Protein AF-A0A3R9WN54-F1 (afdb_monomer)

Mean predicted aligned error: 11.26 Å

Sequence (124 aa):
MPGTTCCRAKPGVRPHPRSEPVATASEDGVAEGDVVRYQTDADGLHRAVGWVGSSGNCTIRVVPVPAGPSGRSPSGGASAPLSVAFAAPAGADFAGIKTLPAQGQTEGWWHYEVGCGTDEWWTA

pLDDT: mean 71.9, std 19.8, range [27.2, 93.88]

Structure (mmCIF, N/CA/C/O backbone):
data_AF-A0A3R9WN54-F1
#
_entry.id   AF-A0A3R9WN54-F1
#
loop_
_atom_site.group_PDB
_atom_site.id
_atom_site.type_symbol
_atom_site.label_atom_id
_atom_site.label_alt_id
_atom_site.label_comp_id
_atom_site.label_asym_id
_atom_site.label_entity_id
_atom_site.label_seq_id
_atom_site.pdbx_PDB_ins_code
_atom_site.Cartn_x
_atom_site.Cartn_y
_atom_site.Cartn_z
_atom_site.occupancy
_atom_site.B_iso_or_equiv
_atom_site.auth_seq_id
_atom_site.auth_comp_id
_atom_site.auth_asym_id
_atom_site.auth_atom_id
_atom_site.pdbx_PDB_model_num
ATOM 1 N N . MET A 1 1 ? -6.436 -12.229 -22.691 1.00 32.38 1 MET A N 1
ATOM 2 C CA . MET A 1 1 ? -6.224 -12.299 -21.233 1.00 32.38 1 MET A CA 1
ATOM 3 C C . MET A 1 1 ? -6.464 -10.895 -20.709 1.00 32.38 1 MET A C 1
ATOM 5 O O . MET A 1 1 ? -5.813 -9.995 -21.231 1.00 32.38 1 MET A O 1
ATOM 9 N N . PRO A 1 2 ? -7.473 -10.656 -19.857 1.00 38.88 2 PRO A N 1
ATOM 10 C CA . PRO A 1 2 ? -7.752 -9.311 -19.367 1.00 38.88 2 PRO A CA 1
ATOM 11 C C . PRO A 1 2 ? -6.555 -8.863 -18.526 1.00 38.88 2 PRO A C 1
ATOM 13 O O . PRO A 1 2 ? -6.077 -9.618 -17.683 1.00 38.88 2 PRO A O 1
ATOM 16 N N . GLY A 1 3 ? -5.999 -7.700 -18.865 1.00 35.38 3 GLY A N 1
ATOM 17 C CA . GLY A 1 3 ? -4.781 -7.182 -18.257 1.00 35.38 3 GLY A CA 1
ATOM 18 C C . GLY A 1 3 ? -4.988 -6.943 -16.770 1.00 35.38 3 GLY A C 1
ATOM 19 O O . GLY A 1 3 ? -5.930 -6.252 -16.392 1.00 35.38 3 GLY A O 1
ATOM 20 N N . THR A 1 4 ? -4.114 -7.531 -15.957 1.00 45.81 4 THR A N 1
ATOM 21 C CA . THR A 1 4 ? -4.010 -7.287 -14.520 1.00 45.81 4 THR A CA 1
ATOM 22 C C . THR A 1 4 ? -3.988 -5.782 -14.283 1.00 45.81 4 THR A C 1
ATOM 24 O O . THR A 1 4 ? -3.095 -5.089 -14.780 1.00 45.81 4 THR A O 1
ATOM 27 N N . THR A 1 5 ? -5.018 -5.273 -13.609 1.00 51.59 5 THR A N 1
ATOM 28 C CA . THR A 1 5 ? -5.190 -3.849 -13.341 1.00 51.59 5 THR A CA 1
ATOM 29 C C . THR A 1 5 ? -3.939 -3.314 -12.659 1.00 51.59 5 THR A C 1
ATOM 31 O O . THR A 1 5 ? -3.481 -3.866 -11.660 1.00 51.59 5 THR A O 1
ATOM 34 N N . CYS A 1 6 ? -3.364 -2.257 -13.237 1.00 54.94 6 CYS A N 1
ATOM 35 C CA . CYS A 1 6 ? -2.228 -1.553 -12.660 1.00 54.94 6 CYS A CA 1
ATOM 36 C C . CYS A 1 6 ? -2.559 -1.175 -11.217 1.00 54.94 6 CYS A C 1
ATOM 38 O O . CYS A 1 6 ? -3.639 -0.632 -10.959 1.00 54.94 6 CYS A O 1
ATOM 40 N N . CYS A 1 7 ? -1.625 -1.429 -10.304 1.00 61.84 7 CYS A N 1
ATOM 41 C CA . CYS A 1 7 ? -1.711 -0.907 -8.957 1.00 61.84 7 CYS A CA 1
ATOM 42 C C . CYS A 1 7 ? -2.036 0.585 -8.995 1.00 61.84 7 CYS A C 1
ATOM 44 O O . CYS A 1 7 ? -1.394 1.366 -9.703 1.00 61.84 7 CYS A O 1
ATOM 46 N N . ARG A 1 8 ? -3.069 0.976 -8.258 1.00 66.56 8 ARG A N 1
ATOM 47 C CA . ARG A 1 8 ? -3.560 2.347 -8.236 1.00 66.56 8 ARG A CA 1
ATOM 48 C C . ARG A 1 8 ? -3.339 2.943 -6.859 1.00 66.56 8 ARG A C 1
ATOM 50 O O . ARG A 1 8 ? -3.585 2.275 -5.861 1.00 66.56 8 ARG A O 1
ATOM 57 N N . ALA A 1 9 ? -2.934 4.207 -6.809 1.00 62.28 9 ALA A N 1
ATOM 58 C CA . ALA A 1 9 ? -3.020 5.000 -5.591 1.00 62.28 9 ALA A CA 1
ATOM 59 C C . ALA A 1 9 ? -4.491 5.224 -5.184 1.00 62.28 9 ALA A C 1
ATOM 61 O O . ALA A 1 9 ? -5.417 5.076 -5.990 1.00 62.28 9 ALA A O 1
ATOM 62 N N . LYS A 1 10 ? -4.711 5.607 -3.924 1.00 60.12 10 LYS A N 1
ATOM 63 C CA . LYS A 1 10 ? -6.050 5.804 -3.350 1.00 60.12 10 LYS A CA 1
ATOM 64 C C . LYS A 1 10 ? -6.946 6.711 -4.218 1.00 60.12 10 LYS A C 1
ATOM 66 O O . LYS A 1 10 ? -6.551 7.841 -4.520 1.00 60.12 10 LYS A O 1
ATOM 71 N N . PRO A 1 11 ? -8.173 6.278 -4.581 1.00 56.06 11 PRO A N 1
ATOM 72 C CA . PRO A 1 11 ? -9.113 7.121 -5.316 1.00 56.06 11 PRO A CA 1
ATOM 73 C C . PRO A 1 11 ? -9.389 8.438 -4.570 1.00 56.06 11 PRO A C 1
ATOM 75 O O . PRO A 1 11 ? -9.743 8.424 -3.393 1.00 56.06 11 PRO A O 1
ATOM 78 N N . GLY A 1 12 ? -9.237 9.579 -5.251 1.00 49.19 12 GLY A N 1
ATOM 79 C CA . GLY A 1 12 ? -9.572 10.907 -4.713 1.00 49.19 12 GLY A CA 1
ATOM 80 C C . GLY A 1 12 ? -8.424 11.700 -4.070 1.00 49.19 12 GLY A C 1
ATOM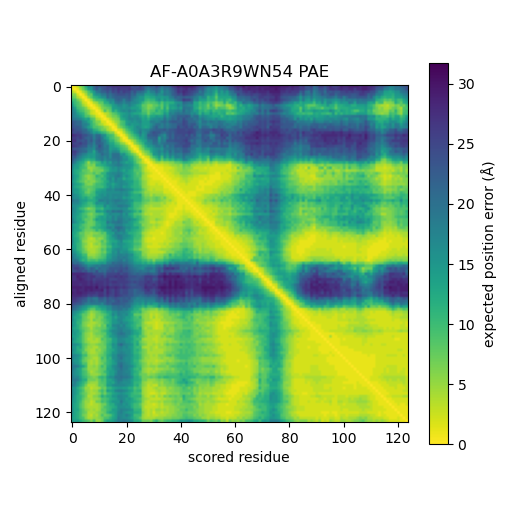 81 O O . GLY A 1 12 ? -8.639 12.856 -3.706 1.00 49.19 12 GLY A O 1
ATOM 82 N N . VAL A 1 13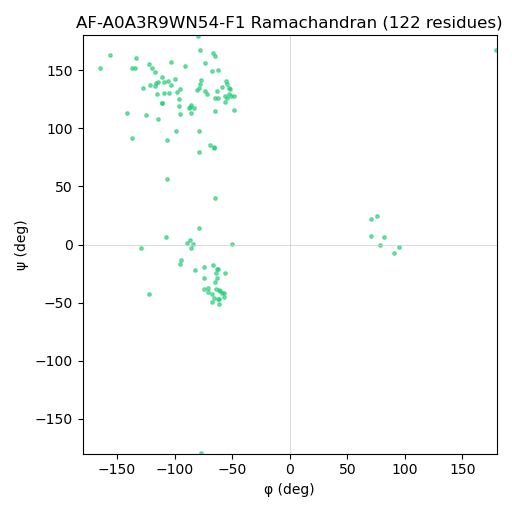 ? -7.207 11.154 -3.976 1.00 45.06 13 VAL A N 1
ATOM 83 C CA . VAL A 1 13 ? -6.012 11.924 -3.580 1.00 45.06 13 VAL A CA 1
ATOM 84 C C . VAL A 1 13 ? -5.396 12.555 -4.834 1.00 45.06 13 VAL A C 1
ATOM 86 O O . VAL A 1 13 ? -5.001 11.846 -5.756 1.00 45.06 13 VAL A O 1
ATOM 89 N N . ARG A 1 14 ? -5.347 13.893 -4.913 1.00 35.28 14 ARG A N 1
ATOM 90 C CA . ARG A 1 14 ? -4.616 14.585 -5.991 1.00 35.28 14 ARG A CA 1
ATOM 91 C C . ARG A 1 14 ? -3.114 14.580 -5.677 1.00 35.28 14 ARG A C 1
ATOM 93 O O . ARG A 1 14 ? -2.773 14.926 -4.546 1.00 35.28 14 ARG A O 1
ATOM 100 N N . PRO A 1 15 ? -2.232 14.271 -6.646 1.00 40.53 15 PRO A N 1
ATOM 101 C CA . PRO A 1 15 ? -0.792 14.417 -6.449 1.00 40.53 15 PRO A CA 1
ATOM 102 C C . PRO A 1 15 ? -0.459 15.877 -6.109 1.00 40.53 15 PRO A C 1
ATOM 104 O O . PRO A 1 15 ? -1.027 16.809 -6.691 1.00 40.53 15 PRO A O 1
ATOM 107 N N . HIS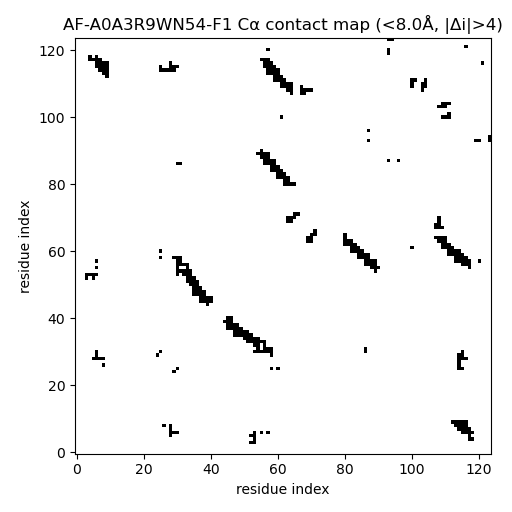 A 1 16 ? 0.404 16.084 -5.114 1.00 32.16 16 HIS A N 1
ATOM 108 C CA . HIS A 1 16 ? 0.756 17.418 -4.633 1.00 32.16 16 HIS A CA 1
ATOM 109 C C . HIS A 1 16 ? 1.685 18.118 -5.650 1.00 32.16 16 HIS A C 1
ATOM 111 O O . HIS A 1 16 ? 2.657 17.514 -6.093 1.00 32.16 16 HIS A O 1
ATOM 117 N N . PRO A 1 17 ? 1.436 19.384 -6.038 1.00 28.39 17 PRO A N 1
ATOM 118 C CA . PRO A 1 17 ? 2.108 20.028 -7.175 1.00 28.39 17 PRO A CA 1
ATOM 119 C C . PRO A 1 17 ? 3.536 20.542 -6.897 1.00 28.39 17 PRO A C 1
ATOM 121 O O . PRO A 1 17 ? 4.055 21.334 -7.681 1.00 28.39 17 PRO A O 1
ATOM 124 N N . ARG A 1 18 ? 4.185 20.147 -5.792 1.00 29.25 18 ARG A N 1
ATOM 125 C CA . ARG A 1 18 ? 5.592 20.498 -5.526 1.00 29.25 18 ARG A CA 1
ATOM 126 C C . ARG A 1 18 ? 6.482 19.279 -5.717 1.00 29.25 18 ARG A C 1
ATOM 128 O O . ARG A 1 18 ? 6.726 18.522 -4.788 1.00 29.25 18 ARG A O 1
ATOM 135 N N . SER A 1 19 ? 6.942 19.136 -6.951 1.00 33.69 19 SER A N 1
ATOM 136 C CA . SER A 1 19 ? 7.890 18.131 -7.406 1.00 33.69 19 SER A CA 1
ATOM 137 C C . SER A 1 19 ? 9.318 18.539 -7.022 1.00 33.69 19 SER A C 1
ATOM 139 O O . SER A 1 19 ? 9.956 19.314 -7.730 1.00 33.69 19 SER A O 1
ATOM 141 N N . GLU A 1 20 ? 9.830 18.007 -5.916 1.00 27.20 20 GLU A N 1
ATOM 142 C CA . GLU A 1 20 ? 11.264 17.729 -5.781 1.00 27.20 20 GLU A CA 1
ATOM 143 C C . GLU A 1 20 ? 11.452 16.215 -5.973 1.00 27.20 20 GLU A C 1
ATOM 145 O O . GLU A 1 20 ? 10.629 15.447 -5.470 1.00 27.20 20 GLU A O 1
ATOM 150 N N . PRO A 1 21 ? 12.466 15.741 -6.723 1.00 32.59 21 PRO A N 1
ATOM 151 C CA . PRO A 1 21 ? 12.625 14.323 -7.008 1.00 32.59 21 PRO A CA 1
ATOM 152 C C . PRO A 1 21 ? 13.239 13.623 -5.793 1.00 32.59 21 PRO A C 1
ATOM 154 O O . PRO A 1 21 ? 14.434 13.340 -5.761 1.00 32.59 21 PRO A O 1
ATOM 157 N N . VAL A 1 22 ? 12.419 13.322 -4.791 1.00 31.45 22 VAL A N 1
ATOM 158 C CA . VAL A 1 22 ? 12.716 12.239 -3.856 1.00 31.45 22 VAL A CA 1
ATOM 159 C C . VAL A 1 22 ? 11.907 11.040 -4.330 1.00 31.45 22 VAL A C 1
ATOM 161 O O . VAL A 1 22 ? 10.705 10.929 -4.117 1.00 31.45 22 VAL A O 1
ATOM 164 N N . ALA A 1 23 ? 12.576 10.159 -5.073 1.00 34.06 23 ALA A N 1
ATOM 165 C CA . ALA A 1 23 ? 12.038 8.863 -5.443 1.00 34.06 23 ALA A CA 1
ATOM 166 C C . ALA A 1 23 ? 11.878 8.031 -4.166 1.00 34.06 23 ALA A C 1
ATOM 168 O O . ALA A 1 23 ? 12.748 7.253 -3.783 1.00 34.06 23 ALA A O 1
ATOM 169 N N . THR A 1 24 ? 10.767 8.220 -3.464 1.00 34.59 24 THR A N 1
ATOM 170 C CA . THR A 1 24 ? 10.288 7.215 -2.527 1.00 34.59 24 THR A CA 1
ATOM 171 C C . THR A 1 24 ? 9.456 6.249 -3.348 1.00 34.59 24 THR A C 1
ATOM 173 O O . THR A 1 24 ? 8.393 6.631 -3.820 1.00 34.59 24 THR A O 1
ATOM 176 N N . ALA A 1 25 ? 9.925 5.007 -3.493 1.00 40.25 25 ALA A N 1
ATOM 177 C CA . ALA A 1 25 ? 9.370 3.932 -4.335 1.00 40.25 25 ALA A CA 1
ATOM 178 C C . ALA A 1 25 ? 7.854 3.629 -4.187 1.00 40.25 25 ALA A C 1
ATOM 180 O O . ALA A 1 25 ? 7.333 2.741 -4.848 1.00 40.25 25 ALA A O 1
ATOM 181 N N . SER A 1 26 ? 7.140 4.349 -3.321 1.00 48.12 26 SER A N 1
ATOM 182 C CA . SER A 1 26 ? 5.706 4.232 -3.076 1.00 48.12 26 SER A CA 1
ATOM 183 C C . SER A 1 26 ? 4.848 5.222 -3.877 1.00 48.12 26 SER A C 1
ATOM 185 O O . SER A 1 26 ? 3.643 5.005 -3.943 1.00 48.12 26 SER A O 1
ATOM 187 N N . GLU A 1 27 ? 5.407 6.296 -4.453 1.00 52.62 27 GLU A N 1
ATOM 188 C CA . GLU A 1 27 ? 4.600 7.308 -5.168 1.00 52.62 27 GLU A CA 1
ATOM 189 C C . GLU A 1 27 ? 4.267 6.919 -6.618 1.00 52.62 27 GLU A C 1
ATOM 191 O O . GLU A 1 27 ? 3.264 7.373 -7.164 1.00 52.62 27 GLU A O 1
ATOM 196 N N . ASP A 1 28 ? 5.040 6.014 -7.222 1.00 61.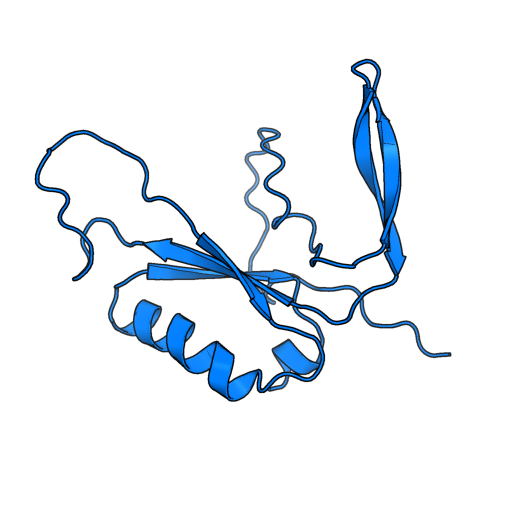25 28 ASP A N 1
ATOM 197 C CA . ASP A 1 28 ? 4.857 5.599 -8.621 1.00 61.25 28 ASP A CA 1
ATOM 198 C C . ASP A 1 28 ? 3.840 4.459 -8.803 1.00 61.25 28 ASP A C 1
ATOM 200 O O . ASP A 1 28 ? 3.643 3.964 -9.914 1.00 61.25 28 ASP A O 1
ATOM 204 N N . GLY A 1 29 ? 3.185 4.027 -7.720 1.00 67.62 29 GLY A N 1
ATOM 205 C CA . GLY A 1 29 ? 2.208 2.943 -7.770 1.00 67.62 29 GLY A CA 1
ATOM 206 C C . GLY A 1 29 ? 2.816 1.550 -7.883 1.00 67.62 29 GLY A C 1
ATOM 207 O O . GLY A 1 29 ? 2.127 0.670 -8.376 1.00 67.62 29 GLY A O 1
ATOM 208 N N . VAL A 1 30 ? 4.066 1.349 -7.447 1.00 73.12 30 VAL A N 1
ATOM 209 C CA . VAL A 1 30 ? 4.814 0.081 -7.545 1.00 73.12 30 VAL A CA 1
ATOM 210 C C . VAL A 1 30 ? 4.765 -0.711 -6.240 1.00 73.12 30 VAL A C 1
ATOM 212 O O . VAL A 1 30 ? 5.026 -0.176 -5.158 1.00 73.12 30 VAL A O 1
ATOM 215 N N . ALA A 1 31 ? 4.435 -1.998 -6.340 1.00 80.56 31 ALA A N 1
ATOM 216 C CA . ALA A 1 31 ? 4.575 -2.960 -5.256 1.00 80.56 31 ALA A CA 1
ATOM 217 C C . ALA A 1 31 ? 5.797 -3.846 -5.459 1.00 80.56 31 ALA A C 1
ATOM 219 O O . ALA A 1 31 ? 6.304 -4.045 -6.564 1.00 80.56 31 ALA A O 1
ATOM 220 N N . GLU A 1 32 ? 6.269 -4.405 -4.350 1.00 79.06 32 GLU A N 1
ATOM 221 C CA . GLU A 1 32 ? 7.288 -5.442 -4.378 1.00 79.06 32 GLU A CA 1
ATOM 222 C C . GLU A 1 32 ? 6.861 -6.587 -5.307 1.00 79.06 32 GLU A C 1
ATOM 224 O O . GLU A 1 32 ? 5.759 -7.119 -5.181 1.00 79.06 32 GLU A O 1
ATOM 229 N N . GLY A 1 33 ? 7.746 -6.974 -6.228 1.00 76.94 33 GLY A N 1
ATOM 230 C CA . GLY A 1 33 ? 7.498 -8.032 -7.210 1.00 76.94 33 GLY A CA 1
ATOM 231 C C . GLY A 1 33 ? 6.896 -7.551 -8.533 1.00 76.94 33 GLY A C 1
ATOM 232 O O . GLY A 1 33 ? 6.801 -8.346 -9.468 1.00 76.94 33 GLY A O 1
ATOM 233 N N . ASP A 1 34 ? 6.512 -6.277 -8.645 1.00 80.25 34 ASP A N 1
ATOM 234 C CA . ASP A 1 34 ? 6.086 -5.701 -9.918 1.00 80.25 34 ASP A CA 1
ATOM 235 C C . ASP A 1 34 ? 7.250 -5.603 -10.914 1.00 80.25 34 ASP A C 1
ATOM 237 O O . ASP A 1 34 ? 8.412 -5.400 -10.553 1.00 80.25 34 ASP A O 1
ATOM 241 N N . VAL A 1 35 ? 6.925 -5.709 -12.204 1.00 80.94 35 VAL A N 1
ATOM 242 C CA . VAL A 1 35 ? 7.894 -5.603 -13.297 1.00 80.94 35 VAL A CA 1
ATOM 243 C C . VAL A 1 35 ? 7.647 -4.313 -14.068 1.00 80.94 35 VAL A C 1
ATOM 245 O O . VAL A 1 35 ? 6.576 -4.102 -14.650 1.00 80.94 35 VAL A O 1
ATOM 248 N N . VAL A 1 36 ? 8.677 -3.470 -14.124 1.00 83.12 36 VAL A N 1
ATOM 249 C CA . VAL A 1 36 ? 8.668 -2.184 -14.827 1.00 83.12 36 VAL A CA 1
ATOM 250 C C . VAL A 1 36 ? 9.734 -2.144 -15.919 1.00 83.12 36 VAL A C 1
ATOM 252 O O . VAL A 1 36 ? 10.777 -2.792 -15.840 1.00 83.12 36 VAL A O 1
ATOM 255 N N . ARG A 1 37 ? 9.482 -1.348 -16.957 1.00 81.44 37 ARG A N 1
ATOM 256 C CA . ARG A 1 37 ? 10.524 -0.886 -17.873 1.00 81.44 37 ARG A CA 1
ATOM 257 C C . ARG A 1 37 ? 11.278 0.234 -17.181 1.00 81.44 37 ARG A C 1
ATOM 259 O O . ARG A 1 37 ? 10.647 1.120 -16.605 1.00 81.44 37 ARG A O 1
ATOM 266 N N . TYR A 1 38 ? 12.597 0.235 -17.299 1.00 84.50 38 TYR A N 1
ATOM 267 C CA . TYR A 1 38 ? 13.426 1.309 -16.774 1.00 84.50 38 TYR A CA 1
ATOM 268 C C . TYR A 1 38 ? 14.274 1.950 -17.872 1.00 84.50 38 TYR A C 1
ATOM 270 O O . TYR A 1 38 ? 14.580 1.332 -18.893 1.00 84.50 38 TYR A O 1
ATOM 278 N N . GLN A 1 39 ? 14.650 3.203 -17.648 1.00 86.75 39 GLN A N 1
ATOM 279 C CA . GLN A 1 39 ? 15.735 3.875 -18.351 1.00 86.75 39 GLN A CA 1
ATOM 280 C C . GLN A 1 39 ? 16.883 4.093 -17.376 1.00 86.75 39 GLN A C 1
ATOM 282 O O . GLN A 1 39 ? 16.661 4.343 -16.195 1.00 86.75 39 GLN A O 1
ATOM 287 N N . THR A 1 40 ? 18.109 3.977 -17.872 1.00 90.19 40 THR A N 1
ATOM 288 C CA . THR A 1 40 ? 19.306 4.307 -17.095 1.00 90.19 40 THR A CA 1
ATOM 289 C C . THR A 1 40 ? 19.706 5.727 -17.448 1.00 90.19 40 THR A C 1
ATOM 291 O O . THR A 1 40 ? 19.847 6.029 -18.635 1.00 90.19 40 THR A O 1
ATOM 294 N N . ASP A 1 41 ? 19.837 6.594 -16.450 1.00 86.44 41 ASP A N 1
ATOM 295 C CA . ASP A 1 41 ? 20.335 7.949 -16.672 1.00 86.44 41 ASP A CA 1
ATOM 296 C C . ASP A 1 41 ? 21.870 7.986 -16.786 1.00 86.44 41 ASP A C 1
ATOM 298 O O . ASP A 1 41 ? 22.552 6.959 -16.733 1.00 86.44 41 ASP A O 1
ATOM 302 N N . ALA A 1 42 ? 22.417 9.182 -17.010 1.00 90.69 42 ALA A N 1
ATOM 303 C CA . ALA A 1 42 ? 23.855 9.381 -17.184 1.00 90.69 42 ALA A CA 1
ATOM 304 C C . ALA A 1 42 ? 24.675 9.008 -15.935 1.00 90.69 42 ALA A C 1
ATOM 306 O O . ALA A 1 42 ? 25.860 8.706 -16.063 1.00 90.69 42 ALA A O 1
ATOM 307 N N . ASP A 1 43 ? 24.042 8.982 -14.759 1.00 90.94 43 ASP A N 1
ATOM 308 C CA . ASP A 1 43 ? 24.657 8.616 -13.483 1.00 90.94 43 ASP A CA 1
ATOM 309 C C . ASP A 1 43 ? 24.556 7.104 -13.203 1.00 90.94 43 ASP A C 1
ATOM 311 O O . ASP A 1 43 ? 25.004 6.620 -12.163 1.00 90.94 43 ASP A O 1
ATOM 315 N N . GLY A 1 44 ? 23.976 6.332 -14.131 1.00 89.88 44 GLY A N 1
ATOM 316 C CA . GLY A 1 44 ? 23.778 4.893 -13.982 1.00 89.88 44 GLY A CA 1
ATOM 317 C C . GLY A 1 44 ? 22.544 4.520 -13.158 1.00 89.88 44 GLY A C 1
ATOM 318 O O . GLY A 1 44 ? 22.335 3.336 -12.890 1.00 89.88 44 GLY A O 1
ATOM 319 N N . LEU A 1 45 ? 21.708 5.487 -12.763 1.00 87.19 45 LEU A N 1
ATOM 320 C CA . LEU A 1 45 ? 20.516 5.219 -11.964 1.00 87.19 45 LEU A CA 1
ATOM 321 C C . LEU A 1 45 ? 19.375 4.727 -12.853 1.00 87.19 45 LEU A C 1
ATOM 323 O O . LEU A 1 45 ? 19.063 5.307 -13.895 1.00 87.19 45 LEU A O 1
ATOM 327 N N . HIS A 1 46 ? 18.721 3.649 -12.424 1.00 82.12 46 HIS A N 1
ATOM 328 C CA . HIS A 1 46 ? 17.566 3.086 -13.114 1.00 82.12 46 HIS A CA 1
ATOM 329 C C . HIS A 1 46 ? 16.287 3.779 -12.655 1.00 82.12 46 HIS A C 1
ATOM 331 O O . HIS A 1 46 ? 15.906 3.705 -11.488 1.00 82.12 46 HIS A O 1
ATOM 337 N N . ARG A 1 47 ? 15.602 4.434 -13.590 1.00 81.00 47 ARG A N 1
ATOM 338 C CA . ARG A 1 47 ? 14.319 5.099 -13.360 1.00 81.00 47 ARG A CA 1
ATOM 339 C C . ARG A 1 47 ? 13.216 4.332 -14.061 1.00 81.00 47 ARG A C 1
ATOM 341 O O . ARG A 1 47 ? 13.348 4.025 -15.244 1.00 81.00 47 ARG A O 1
ATOM 348 N N . ALA A 1 48 ? 12.135 4.031 -13.350 1.00 78.88 48 ALA A N 1
ATOM 349 C CA . ALA A 1 48 ? 10.960 3.415 -13.952 1.00 78.88 48 ALA A CA 1
ATOM 350 C C . ALA A 1 48 ? 10.342 4.368 -14.990 1.00 78.88 48 ALA A C 1
ATOM 352 O O . ALA A 1 48 ? 10.165 5.555 -14.731 1.00 78.88 48 ALA A O 1
ATOM 353 N N . VAL A 1 49 ? 10.032 3.850 -16.179 1.00 81.88 49 VAL A N 1
ATOM 354 C CA . VAL A 1 49 ? 9.453 4.626 -17.295 1.00 81.88 49 VAL A CA 1
ATOM 355 C C . VAL A 1 49 ? 8.209 3.981 -17.900 1.00 81.88 49 VAL A C 1
ATOM 357 O O . VAL A 1 49 ? 7.608 4.521 -18.826 1.00 81.88 49 VAL A O 1
ATOM 360 N N . GLY A 1 50 ? 7.816 2.804 -17.421 1.00 72.81 50 GLY A N 1
ATOM 361 C CA . GLY A 1 50 ? 6.608 2.144 -17.891 1.00 72.81 50 GLY A CA 1
ATOM 362 C C . GLY A 1 50 ? 6.370 0.802 -17.222 1.00 72.81 50 GLY A C 1
ATOM 363 O O . GLY A 1 50 ? 7.257 0.237 -16.593 1.00 72.81 50 GLY A O 1
ATOM 364 N N . TRP A 1 51 ? 5.168 0.274 -17.405 1.00 76.62 51 TRP A N 1
ATOM 365 C CA . TRP A 1 51 ? 4.695 -0.937 -16.743 1.00 76.62 51 TRP A CA 1
ATOM 366 C C . TRP A 1 51 ? 4.794 -2.170 -17.640 1.00 76.62 51 TRP A C 1
ATOM 368 O O . TRP A 1 51 ? 4.563 -2.081 -18.849 1.00 76.62 51 TRP A O 1
ATOM 378 N N . VAL A 1 52 ? 5.139 -3.320 -17.053 1.00 80.81 52 VAL A N 1
ATOM 379 C CA . VAL A 1 52 ? 5.206 -4.615 -17.755 1.00 80.81 52 VAL A CA 1
ATOM 380 C C . VAL A 1 52 ? 4.290 -5.650 -17.111 1.00 80.81 52 VAL A C 1
ATOM 382 O O . VAL A 1 52 ? 3.591 -6.355 -17.834 1.00 80.81 52 VAL A O 1
ATOM 385 N N . GLY A 1 53 ? 4.254 -5.733 -15.782 1.00 73.69 53 GLY A N 1
ATOM 386 C CA . GLY A 1 53 ? 3.398 -6.685 -15.079 1.00 73.69 53 GLY A CA 1
ATOM 387 C C . GLY A 1 53 ? 3.256 -6.358 -13.600 1.00 73.69 53 GLY A C 1
ATOM 388 O O . GLY A 1 53 ? 4.157 -5.765 -13.011 1.00 73.69 53 GLY A O 1
ATOM 389 N N . SER A 1 54 ? 2.121 -6.751 -13.021 1.00 80.19 54 SER A N 1
ATOM 390 C CA . SER A 1 54 ? 1.852 -6.607 -11.591 1.00 80.19 54 SER A CA 1
ATOM 391 C C . SER A 1 54 ? 1.949 -7.955 -10.883 1.00 80.19 54 SER A C 1
ATOM 393 O O . SER A 1 54 ? 1.501 -8.978 -11.404 1.00 80.19 54 SER A O 1
ATOM 395 N N . SER A 1 55 ? 2.523 -7.918 -9.687 1.00 78.25 55 SER A N 1
ATOM 396 C CA . SER A 1 55 ? 2.609 -9.016 -8.725 1.00 78.25 55 SER A CA 1
ATOM 397 C C . SER A 1 55 ? 1.287 -9.312 -8.014 1.00 78.25 55 SER A C 1
ATOM 399 O O . SER A 1 55 ? 1.132 -10.387 -7.442 1.00 78.25 55 SER A O 1
ATOM 401 N N . GLY A 1 56 ? 0.345 -8.362 -8.021 1.00 84.00 56 GLY A N 1
ATOM 402 C CA . GLY A 1 56 ? -0.862 -8.405 -7.194 1.00 84.00 56 GLY A CA 1
ATOM 403 C C . GLY A 1 56 ? -0.638 -8.000 -5.730 1.00 84.00 56 GLY A C 1
ATOM 404 O O . GLY A 1 56 ? -1.593 -7.986 -4.954 1.00 84.00 56 GLY A O 1
ATOM 405 N N . ASN A 1 57 ? 0.592 -7.656 -5.342 1.00 85.44 57 ASN A N 1
ATOM 406 C CA . ASN A 1 57 ? 0.883 -7.117 -4.018 1.00 85.44 57 ASN A CA 1
ATOM 407 C C . ASN A 1 57 ? 0.396 -5.667 -3.904 1.00 85.44 57 ASN A C 1
ATOM 409 O O . ASN A 1 57 ? 0.279 -4.948 -4.895 1.00 85.44 57 ASN A O 1
ATOM 413 N N . CYS A 1 58 ? 0.140 -5.225 -2.676 1.00 87.19 58 CYS A N 1
ATOM 414 C CA . CYS A 1 58 ? -0.192 -3.835 -2.374 1.00 87.19 58 CYS A CA 1
ATOM 415 C C . CYS A 1 58 ? 0.872 -3.209 -1.469 1.00 87.19 58 CYS A C 1
ATOM 417 O O . CYS A 1 58 ? 1.427 -3.888 -0.609 1.00 87.19 58 CYS A O 1
ATOM 419 N N . THR A 1 59 ? 1.107 -1.906 -1.609 1.00 87.69 59 THR A N 1
ATOM 420 C CA . THR A 1 59 ? 2.025 -1.127 -0.763 1.00 87.69 59 THR A CA 1
ATOM 421 C C . THR A 1 59 ? 1.229 -0.158 0.098 1.00 87.69 59 THR A C 1
ATOM 423 O O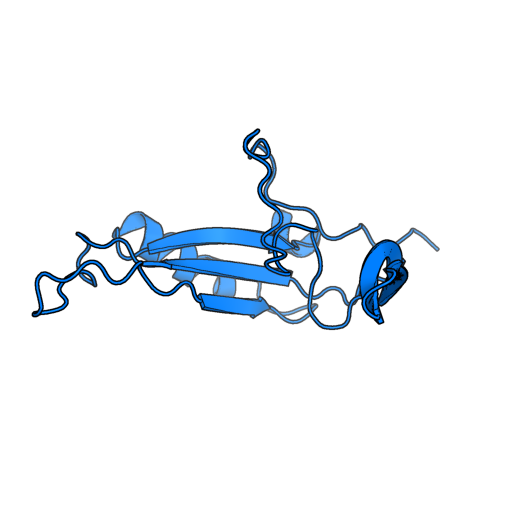 . THR A 1 59 ? 0.522 0.710 -0.422 1.00 87.69 59 THR A O 1
ATOM 426 N N . ILE A 1 60 ? 1.380 -0.271 1.416 1.00 88.88 60 ILE A N 1
ATOM 427 C CA . ILE A 1 60 ? 0.742 0.594 2.408 1.00 88.88 60 ILE A CA 1
ATOM 428 C C . ILE A 1 60 ? 1.836 1.331 3.173 1.00 88.88 60 ILE A C 1
ATOM 430 O O . ILE A 1 60 ? 2.830 0.728 3.574 1.00 88.88 60 ILE A O 1
ATOM 434 N N . ARG A 1 61 ? 1.651 2.630 3.409 1.00 86.12 61 ARG A N 1
ATOM 435 C CA . ARG A 1 61 ? 2.557 3.445 4.222 1.00 86.12 61 ARG A CA 1
ATOM 436 C C . ARG A 1 61 ? 1.811 4.061 5.393 1.00 86.12 61 ARG A C 1
ATOM 438 O O . ARG A 1 61 ? 0.714 4.582 5.226 1.00 86.12 61 ARG A O 1
ATOM 445 N N . VAL A 1 62 ? 2.432 4.034 6.567 1.00 87.19 62 VAL A N 1
ATOM 446 C CA . VAL A 1 62 ? 1.969 4.716 7.778 1.00 87.19 62 VAL A CA 1
ATOM 447 C C . VAL A 1 62 ? 2.980 5.781 8.196 1.00 87.19 62 VAL A C 1
ATOM 449 O O . VAL A 1 62 ? 4.194 5.573 8.131 1.00 87.19 62 VAL A O 1
ATOM 452 N N . VAL A 1 63 ? 2.478 6.935 8.623 1.00 86.19 63 VAL A N 1
ATOM 453 C CA . VAL A 1 63 ? 3.269 8.076 9.094 1.00 86.19 63 VAL A CA 1
ATOM 454 C C . VAL A 1 63 ? 2.790 8.441 10.499 1.00 86.19 63 VAL A C 1
ATOM 456 O O . VAL A 1 63 ? 1.657 8.907 10.634 1.00 86.19 63 VAL A O 1
ATOM 459 N N . PRO A 1 64 ? 3.603 8.234 11.551 1.00 82.25 64 PRO A N 1
ATOM 460 C CA . PRO A 1 64 ? 3.219 8.559 12.924 1.00 82.25 64 PRO A CA 1
ATOM 461 C C . PRO A 1 64 ? 2.798 10.023 13.089 1.00 82.25 64 PRO A C 1
ATOM 463 O O . PRO A 1 64 ? 3.437 10.918 12.533 1.00 82.25 64 PRO A O 1
ATOM 466 N N . VAL A 1 65 ? 1.758 10.279 13.890 1.00 80.19 65 VAL A N 1
ATOM 467 C CA . VAL A 1 65 ? 1.359 11.646 14.258 1.00 80.19 65 VAL A CA 1
ATOM 468 C C . VAL A 1 65 ? 2.235 12.111 15.427 1.00 80.19 65 VAL A C 1
ATOM 470 O O . VAL A 1 65 ? 2.145 11.535 16.513 1.00 80.19 65 VAL A O 1
ATOM 473 N N . PRO A 1 66 ? 3.047 13.177 15.273 1.00 65.25 66 PRO A N 1
ATOM 474 C CA . PRO A 1 66 ? 3.988 13.605 16.313 1.00 65.25 66 PRO A CA 1
ATOM 475 C C . PRO A 1 66 ? 3.351 14.036 17.639 1.00 65.25 66 PRO A C 1
ATOM 477 O O . PRO A 1 66 ? 4.040 14.047 18.648 1.00 65.25 66 PRO A O 1
ATOM 480 N N . ALA A 1 67 ? 2.066 14.403 17.644 1.00 66.56 67 ALA A N 1
ATOM 481 C CA . ALA A 1 67 ? 1.304 14.794 18.835 1.00 66.56 67 ALA A CA 1
ATOM 482 C C . ALA A 1 67 ? 0.268 13.738 19.275 1.00 66.56 67 ALA A C 1
ATOM 484 O O . ALA A 1 67 ? -0.552 14.009 20.151 1.00 66.56 67 ALA A O 1
ATOM 485 N N . GLY A 1 68 ? 0.259 12.562 18.638 1.00 59.28 68 GLY A N 1
ATOM 486 C CA . GLY A 1 68 ? -0.664 11.476 18.955 1.00 59.28 68 GLY A CA 1
ATOM 487 C C . GLY A 1 68 ? -0.272 10.714 20.227 1.00 59.28 68 GLY A C 1
ATOM 488 O O . GLY A 1 68 ? 0.762 11.001 20.831 1.00 59.28 68 GLY A O 1
ATOM 489 N N . PRO A 1 69 ? -1.039 9.685 20.625 1.00 58.47 69 PRO A N 1
ATOM 490 C CA . PRO A 1 69 ? -0.694 8.797 21.744 1.00 58.47 69 PRO A CA 1
ATOM 491 C C . PRO A 1 69 ? 0.683 8.123 21.595 1.00 58.47 69 PRO A C 1
ATOM 493 O O . PRO A 1 69 ? 1.319 7.766 22.582 1.00 58.47 69 PRO A O 1
ATOM 496 N N . SER A 1 70 ? 1.159 7.989 20.355 1.00 56.88 70 SER A N 1
ATOM 497 C CA . SER A 1 70 ? 2.484 7.500 19.954 1.00 56.88 70 SER A CA 1
ATOM 498 C C . SER A 1 70 ? 3.574 8.592 19.926 1.00 56.88 70 SER A C 1
ATOM 500 O O . SER A 1 70 ? 4.738 8.303 19.654 1.00 56.88 70 SER A O 1
ATOM 502 N N . GLY A 1 71 ? 3.212 9.850 20.194 1.00 49.84 71 GLY A N 1
ATOM 503 C CA . GLY A 1 71 ? 3.962 11.066 19.878 1.00 49.84 71 GLY A CA 1
ATOM 504 C C . GLY A 1 71 ? 4.633 11.755 21.068 1.00 49.84 71 GLY A C 1
ATOM 505 O O . GLY A 1 71 ? 4.431 12.944 21.307 1.00 49.84 71 GLY A O 1
ATOM 506 N N . ARG A 1 72 ? 5.485 11.051 21.820 1.00 44.94 72 ARG A N 1
ATOM 507 C CA . ARG A 1 72 ? 6.457 11.745 22.683 1.00 44.94 72 ARG A CA 1
ATOM 508 C C . ARG A 1 72 ? 7.834 11.101 22.609 1.00 44.94 72 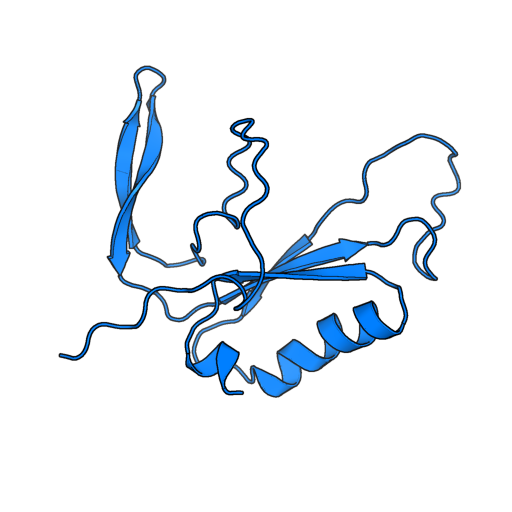ARG A C 1
ATOM 510 O O . ARG A 1 72 ? 8.171 10.242 23.416 1.00 44.94 72 ARG A O 1
ATOM 517 N N . SER A 1 73 ? 8.667 11.601 21.700 1.00 49.72 73 SER A N 1
ATOM 518 C CA . SER A 1 73 ? 10.117 11.521 21.893 1.00 49.72 73 SER A CA 1
ATOM 519 C C . SER A 1 73 ? 10.521 12.506 23.008 1.00 49.72 73 SER A C 1
ATOM 521 O O . SER A 1 73 ? 10.125 13.671 22.943 1.00 49.72 73 SER A O 1
ATOM 523 N N . PRO A 1 74 ? 11.285 12.092 24.041 1.00 45.19 74 PRO A N 1
ATOM 524 C CA . PRO A 1 74 ? 11.674 12.959 25.165 1.00 45.19 74 PRO A CA 1
ATOM 525 C C . PRO A 1 74 ? 12.615 14.112 24.785 1.00 45.19 74 PRO A C 1
ATOM 527 O O . PRO A 1 74 ? 12.774 15.060 25.549 1.00 45.19 74 PRO A O 1
ATOM 530 N N . SER A 1 75 ? 13.265 14.035 23.627 1.00 49.00 75 SER A N 1
ATOM 531 C CA . SER A 1 75 ? 14.188 15.051 23.133 1.00 49.00 75 SER A CA 1
ATOM 532 C C . SER A 1 75 ? 13.444 16.004 22.202 1.00 49.00 75 SER A C 1
ATOM 534 O O . SER A 1 75 ? 13.057 15.596 21.111 1.00 49.00 75 SER A O 1
ATOM 536 N N . GLY A 1 76 ? 13.269 17.268 22.591 1.00 49.97 76 GLY A N 1
ATOM 537 C CA . GLY A 1 76 ? 12.689 18.339 21.764 1.00 49.97 76 GLY A CA 1
ATOM 538 C C . GLY A 1 76 ? 13.513 18.728 20.522 1.00 49.97 76 GLY A C 1
ATOM 539 O O . GLY A 1 76 ? 13.6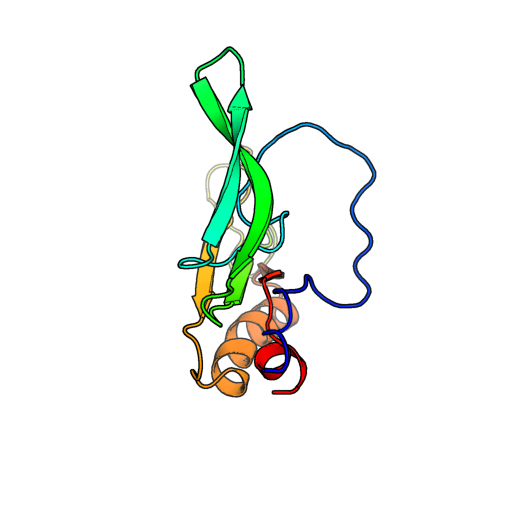48 19.909 20.228 1.00 49.97 76 GLY A O 1
ATOM 540 N N . GLY A 1 77 ? 14.095 17.758 19.816 1.00 48.78 77 GLY A N 1
ATOM 541 C CA . GLY A 1 77 ? 14.764 17.918 18.532 1.00 48.78 77 GLY A CA 1
ATOM 542 C C . GLY A 1 77 ? 13.883 17.369 17.414 1.00 48.78 77 GLY A C 1
ATOM 543 O O . GLY A 1 77 ? 13.374 16.254 17.510 1.00 48.78 77 GLY A O 1
ATOM 544 N N . ALA A 1 78 ? 13.697 18.161 16.361 1.00 52.09 78 ALA A N 1
ATOM 545 C CA . ALA A 1 78 ? 12.922 17.809 15.179 1.00 52.09 78 ALA A CA 1
ATOM 546 C C . ALA A 1 78 ? 13.583 16.659 14.392 1.00 52.09 78 ALA A C 1
ATOM 548 O O . ALA A 1 78 ? 14.299 16.886 13.423 1.00 52.09 78 ALA A O 1
ATOM 549 N N . SER A 1 79 ? 13.352 15.413 14.803 1.00 55.56 79 SER A N 1
ATOM 550 C CA . SER A 1 79 ? 13.452 14.269 13.897 1.00 55.56 79 SER A CA 1
ATOM 551 C C . SER A 1 79 ? 12.098 14.139 13.208 1.00 55.56 79 SER A C 1
ATOM 553 O O . SER A 1 79 ? 11.072 14.034 13.883 1.00 55.56 79 SER A O 1
ATOM 555 N N . ALA A 1 80 ? 12.074 14.231 11.876 1.00 58.12 80 ALA A N 1
ATOM 556 C CA . ALA A 1 80 ? 10.858 13.973 11.117 1.00 58.12 80 ALA A CA 1
ATOM 557 C C . ALA A 1 80 ? 10.320 12.576 11.491 1.00 58.12 80 ALA A C 1
ATOM 559 O O . ALA A 1 80 ? 11.123 11.651 11.649 1.00 58.12 80 ALA A O 1
ATOM 560 N N . PRO A 1 81 ? 8.998 12.402 11.665 1.00 60.31 81 PRO A N 1
ATOM 561 C CA . PRO A 1 81 ? 8.435 11.102 12.010 1.00 60.31 81 PRO A CA 1
ATOM 562 C C . PRO A 1 81 ? 8.854 10.070 10.955 1.00 60.31 81 PRO A C 1
ATOM 564 O O . PRO A 1 81 ? 8.612 10.260 9.764 1.00 60.31 81 PRO A O 1
ATOM 567 N N . LEU A 1 82 ? 9.511 8.991 11.392 1.00 70.56 82 LEU A N 1
ATOM 568 C CA . LEU A 1 82 ? 9.932 7.908 10.505 1.00 70.56 82 LEU A CA 1
ATOM 569 C C . LEU A 1 82 ? 8.683 7.224 9.934 1.00 70.56 82 LEU A C 1
ATOM 571 O O . LEU A 1 82 ? 7.896 6.636 10.675 1.00 70.56 82 LEU A O 1
ATOM 575 N N . SER A 1 83 ? 8.491 7.318 8.619 1.00 78.81 83 SER A N 1
ATOM 576 C CA . SER A 1 83 ? 7.427 6.600 7.917 1.00 78.81 83 SER A CA 1
ATOM 577 C C . SER A 1 83 ? 7.799 5.133 7.732 1.00 78.81 83 SER A C 1
ATOM 579 O O . SER A 1 83 ? 8.940 4.835 7.377 1.00 78.81 83 SER A O 1
ATOM 581 N N . VAL A 1 84 ? 6.830 4.231 7.875 1.00 83.94 84 VAL A N 1
ATOM 582 C CA . VAL A 1 84 ? 7.010 2.798 7.607 1.00 83.94 84 VAL A CA 1
ATOM 583 C C . VAL A 1 84 ? 6.132 2.402 6.431 1.00 83.94 84 VAL A C 1
ATOM 585 O O . VAL A 1 84 ? 4.940 2.700 6.426 1.00 83.94 84 VAL A O 1
ATOM 588 N N . ALA A 1 85 ? 6.716 1.727 5.442 1.00 86.50 85 ALA A N 1
ATOM 589 C CA . ALA A 1 85 ? 5.984 1.098 4.350 1.00 86.50 85 ALA A CA 1
ATOM 590 C C . ALA A 1 85 ? 6.034 -0.425 4.506 1.00 86.50 85 ALA A C 1
ATOM 592 O O . ALA A 1 85 ? 7.071 -0.974 4.874 1.00 86.50 85 ALA A O 1
ATOM 593 N N . PHE A 1 86 ? 4.920 -1.095 4.230 1.00 85.44 86 PHE A N 1
ATOM 594 C CA . PHE A 1 86 ? 4.818 -2.549 4.244 1.00 85.44 86 PHE A CA 1
ATOM 595 C C . PHE A 1 86 ? 4.019 -3.051 3.039 1.00 85.44 86 PHE A C 1
ATOM 597 O O . PHE A 1 86 ? 3.154 -2.345 2.511 1.00 85.44 86 PHE A O 1
ATOM 604 N N . ALA A 1 87 ? 4.324 -4.277 2.616 1.00 87.50 87 ALA A N 1
ATOM 605 C CA . ALA A 1 87 ? 3.636 -4.951 1.526 1.00 87.50 87 ALA A CA 1
ATOM 606 C C . ALA A 1 87 ? 2.522 -5.861 2.067 1.00 87.50 87 ALA A C 1
ATOM 608 O O . ALA A 1 87 ? 2.738 -6.627 3.007 1.00 87.50 87 ALA A O 1
ATOM 609 N N . ALA A 1 88 ? 1.339 -5.796 1.460 1.00 88.88 88 ALA A N 1
ATOM 610 C CA . ALA A 1 88 ? 0.297 -6.802 1.616 1.00 88.88 88 ALA A CA 1
ATOM 611 C C . ALA A 1 88 ? 0.394 -7.790 0.439 1.00 88.88 88 ALA A C 1
ATOM 613 O O . ALA A 1 88 ? 0.258 -7.352 -0.709 1.00 88.88 88 ALA A O 1
ATOM 614 N N . PRO A 1 89 ? 0.640 -9.089 0.692 1.00 88.19 89 PRO A N 1
ATOM 615 C CA . PRO A 1 89 ? 0.739 -10.086 -0.369 1.00 88.19 89 PRO A CA 1
ATOM 616 C C . PRO A 1 89 ? -0.560 -10.240 -1.168 1.00 88.19 89 PRO A C 1
ATOM 618 O O . PRO A 1 89 ? -1.652 -10.093 -0.615 1.00 88.19 89 PRO A O 1
ATOM 621 N N . ALA A 1 90 ? -0.445 -10.604 -2.445 1.00 86.88 90 ALA A N 1
ATOM 622 C CA . ALA A 1 90 ? -1.585 -10.965 -3.284 1.00 86.88 90 ALA A CA 1
ATOM 623 C C . ALA A 1 90 ? -2.459 -12.050 -2.622 1.00 86.88 90 ALA A C 1
ATOM 625 O O . ALA A 1 90 ? -1.946 -13.042 -2.099 1.00 86.88 90 ALA A O 1
ATOM 626 N N . GLY A 1 91 ? -3.783 -11.864 -2.644 1.00 86.44 91 GLY A N 1
ATOM 627 C CA . GLY A 1 91 ? -4.749 -12.804 -2.060 1.00 86.44 91 GLY A CA 1
ATOM 628 C C . GLY A 1 91 ? -4.771 -12.869 -0.526 1.00 86.44 91 GLY A C 1
ATOM 629 O O . GLY A 1 91 ? -5.446 -13.736 0.029 1.00 86.44 91 GLY A O 1
ATOM 630 N N . ALA A 1 92 ? -4.046 -11.989 0.173 1.00 90.69 92 ALA A N 1
ATOM 631 C CA . ALA A 1 92 ? -4.151 -11.870 1.623 1.00 90.69 92 ALA A CA 1
ATOM 632 C C . ALA A 1 92 ? -5.533 -11.339 2.052 1.00 90.69 92 ALA A C 1
ATOM 634 O O . ALA A 1 92 ? -6.280 -10.769 1.257 1.00 90.69 92 ALA A O 1
ATOM 635 N N . ASP A 1 93 ? -5.863 -11.485 3.338 1.00 92.06 93 ASP A N 1
ATOM 636 C CA . ASP A 1 93 ? -7.070 -10.888 3.921 1.00 92.06 93 ASP A CA 1
ATOM 637 C C . ASP A 1 93 ? -6.944 -9.356 3.982 1.00 92.06 93 ASP A C 1
ATOM 639 O O . ASP A 1 93 ? -6.513 -8.771 4.980 1.00 92.06 93 ASP A O 1
ATOM 643 N N . PHE A 1 94 ? -7.299 -8.690 2.882 1.00 91.88 94 PHE A N 1
ATOM 644 C CA . PHE A 1 94 ? -7.214 -7.238 2.773 1.00 91.88 94 PHE A CA 1
ATOM 645 C C . PHE A 1 94 ? -8.164 -6.516 3.733 1.00 91.88 94 PHE A C 1
ATOM 647 O O . PHE A 1 94 ? -7.806 -5.449 4.232 1.00 91.88 94 PHE A O 1
ATOM 654 N N . ALA A 1 95 ? -9.329 -7.087 4.049 1.00 92.00 95 ALA A N 1
ATOM 655 C CA . ALA A 1 95 ? -10.259 -6.498 5.012 1.00 92.00 95 ALA A CA 1
ATOM 656 C C . ALA A 1 95 ? -9.645 -6.478 6.424 1.00 92.00 95 ALA A C 1
ATOM 658 O O . ALA A 1 95 ? -9.627 -5.437 7.093 1.00 92.00 95 ALA A O 1
ATOM 659 N N . GLY A 1 96 ? -9.050 -7.597 6.845 1.00 91.75 96 GLY A N 1
ATOM 660 C CA . GLY A 1 96 ? -8.304 -7.678 8.099 1.00 91.75 96 GLY A CA 1
ATOM 661 C C . GLY A 1 96 ? -7.107 -6.724 8.124 1.00 91.75 96 GLY A C 1
ATOM 662 O O . GLY A 1 96 ? -6.957 -5.944 9.067 1.00 91.75 96 GLY A O 1
ATOM 663 N N . ILE A 1 97 ? -6.303 -6.694 7.056 1.00 92.38 97 ILE A N 1
ATOM 664 C CA . ILE A 1 97 ? -5.124 -5.816 6.960 1.00 92.38 97 ILE A CA 1
ATOM 665 C C . ILE A 1 97 ? -5.507 -4.331 7.036 1.00 92.38 97 ILE A C 1
ATOM 667 O O . ILE A 1 97 ? -4.811 -3.568 7.703 1.00 92.38 97 ILE A O 1
ATOM 671 N N . LYS A 1 98 ? -6.614 -3.901 6.415 1.00 92.25 98 LYS A N 1
ATOM 672 C CA . LYS A 1 98 ? -7.094 -2.505 6.466 1.00 92.25 98 LYS A CA 1
ATOM 673 C C . LYS A 1 98 ? -7.493 -2.043 7.865 1.00 92.25 98 LYS A C 1
ATOM 675 O O . LYS A 1 98 ? -7.463 -0.839 8.130 1.00 92.25 98 LYS A O 1
ATOM 680 N N . THR A 1 99 ? -7.861 -2.971 8.747 1.00 93.88 99 THR A N 1
ATOM 681 C CA . THR A 1 99 ? -8.397 -2.645 10.073 1.00 93.88 99 THR A CA 1
ATOM 682 C C . THR A 1 99 ? -7.366 -1.892 10.911 1.00 93.88 99 THR A C 1
ATOM 684 O O . THR A 1 9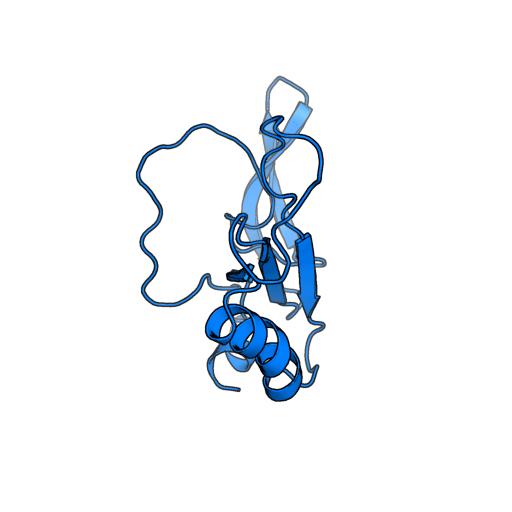9 ? -7.679 -0.835 11.456 1.00 93.88 99 THR A O 1
ATOM 687 N N . LEU A 1 100 ? -6.116 -2.366 10.958 1.00 91.00 100 LEU A N 1
ATOM 688 C CA . LEU A 1 100 ? -5.082 -1.764 11.805 1.00 91.00 100 LEU A CA 1
ATOM 689 C C . LEU A 1 100 ? -4.680 -0.342 11.351 1.00 91.00 100 LEU A C 1
ATOM 691 O O . LEU A 1 100 ? -4.706 0.566 12.187 1.00 91.00 100 LEU A O 1
ATOM 695 N N . PRO A 1 101 ? -4.367 -0.074 10.064 1.00 90.12 101 PRO A N 1
ATOM 696 C CA . PRO A 1 101 ? -4.100 1.284 9.596 1.00 90.12 101 PRO A CA 1
ATOM 697 C C . PRO A 1 101 ? -5.278 2.238 9.824 1.00 90.12 101 PRO A C 1
ATOM 699 O O . PRO A 1 101 ? -5.060 3.367 10.267 1.00 90.12 101 PRO A O 1
ATOM 702 N N . ALA A 1 102 ? -6.515 1.786 9.578 1.00 91.69 102 ALA A N 1
ATOM 703 C CA . ALA A 1 102 ? -7.717 2.598 9.762 1.00 91.69 102 ALA A CA 1
ATOM 704 C C . ALA A 1 102 ? -7.989 2.929 11.236 1.00 91.69 102 ALA A C 1
ATOM 706 O O . ALA A 1 102 ? -8.308 4.078 11.560 1.00 91.69 102 ALA A O 1
ATOM 707 N N . GLN A 1 103 ? -7.821 1.951 12.126 1.00 89.75 103 GLN A N 1
ATOM 708 C CA . GLN A 1 103 ? -7.947 2.149 13.564 1.00 89.75 103 GLN A CA 1
ATOM 709 C C . GLN A 1 103 ? -6.906 3.153 14.059 1.00 89.75 103 GLN A C 1
ATOM 711 O O . GLN A 1 103 ? -7.275 4.158 14.657 1.00 89.75 103 GLN A O 1
ATOM 716 N N . GLY A 1 104 ? -5.627 2.959 13.729 1.00 88.00 104 GLY A N 1
ATOM 717 C CA . GLY A 1 104 ? -4.582 3.885 14.162 1.00 88.00 104 GLY A CA 1
ATOM 718 C C . GLY A 1 104 ? -4.749 5.302 13.605 1.00 88.00 104 GLY A C 1
ATOM 719 O O . GLY A 1 104 ? -4.401 6.261 14.286 1.00 88.00 104 GLY A O 1
ATOM 720 N N . GLN A 1 105 ? -5.358 5.478 12.427 1.00 89.62 105 GLN A N 1
ATOM 721 C CA . GLN A 1 105 ? -5.746 6.813 11.959 1.00 89.62 105 GLN A CA 1
ATOM 722 C C . GLN A 1 105 ? -6.912 7.410 12.749 1.00 89.62 105 GLN A C 1
ATOM 724 O O . GLN A 1 105 ? -6.884 8.597 13.068 1.00 89.62 105 GLN A O 1
ATOM 729 N N . THR A 1 106 ? -7.919 6.605 13.082 1.00 91.38 106 THR A N 1
ATOM 730 C CA . THR A 1 106 ? -9.068 7.042 13.892 1.00 91.38 106 THR A CA 1
ATOM 731 C C . THR A 1 106 ? -8.637 7.435 15.304 1.00 91.38 106 THR A C 1
ATOM 733 O O . THR A 1 106 ? -9.109 8.430 15.845 1.00 91.38 106 THR A O 1
ATOM 736 N N . GLU A 1 107 ? -7.691 6.696 15.879 1.00 86.06 107 GLU A N 1
ATOM 737 C CA . GLU A 1 107 ? -7.140 6.947 17.212 1.00 86.06 107 GLU A CA 1
ATOM 738 C C . GLU A 1 107 ? -6.006 7.989 17.219 1.00 86.06 107 GLU A C 1
ATOM 740 O O . GLU A 1 107 ? -5.447 8.309 18.270 1.00 86.06 107 GLU A O 1
ATOM 745 N N . GLY A 1 108 ? -5.658 8.543 16.053 1.00 85.50 108 GLY A N 1
ATOM 746 C CA . GLY A 1 108 ? -4.643 9.588 15.919 1.00 85.50 108 GLY A CA 1
ATOM 747 C C . GLY A 1 108 ? -3.208 9.111 16.157 1.00 85.50 108 GLY A C 1
ATOM 748 O O . GLY A 1 108 ? -2.346 9.921 16.485 1.00 85.50 108 GLY A O 1
ATOM 749 N N . TRP A 1 109 ? -2.930 7.814 16.016 1.00 86.19 109 TRP A N 1
ATOM 750 C CA . TRP A 1 109 ? -1.591 7.227 16.131 1.00 86.19 109 TRP A CA 1
ATOM 751 C C . TRP A 1 109 ? -0.720 7.533 14.905 1.00 86.19 109 TRP A C 1
ATOM 753 O O . TRP A 1 109 ? 0.481 7.784 15.037 1.00 86.19 109 TRP A O 1
ATOM 763 N N . TRP A 1 110 ? -1.317 7.510 13.712 1.00 89.94 110 TRP A N 1
ATOM 764 C CA . TRP A 1 110 ? -0.653 7.752 12.429 1.00 89.94 110 TRP A CA 1
ATOM 765 C C . TRP A 1 110 ? -1.643 8.224 11.362 1.00 89.94 110 TRP A C 1
ATOM 767 O O . TRP A 1 110 ? -2.844 8.014 11.463 1.00 89.94 110 TRP A O 1
ATOM 777 N N . HIS A 1 111 ? -1.134 8.804 10.285 1.00 87.56 111 HIS A N 1
ATOM 778 C CA . HIS A 1 111 ? -1.826 8.825 8.999 1.00 87.56 111 HIS A CA 1
ATOM 779 C C . HIS A 1 111 ? -1.410 7.600 8.186 1.00 87.56 111 HIS A C 1
ATOM 781 O O . HIS A 1 111 ? -0.310 7.084 8.383 1.00 87.56 111 HIS A O 1
ATOM 787 N N . TYR A 1 112 ? -2.252 7.134 7.266 1.00 88.12 112 TYR A N 1
ATOM 788 C CA . TYR A 1 112 ? -1.838 6.103 6.319 1.00 88.12 112 TYR A CA 1
ATOM 789 C C . TYR A 1 112 ? -2.266 6.422 4.891 1.00 88.12 112 TYR A C 1
ATOM 791 O O . TYR A 1 112 ? -3.282 7.073 4.638 1.00 88.12 112 TYR A O 1
ATOM 799 N N . GLU A 1 113 ? -1.485 5.908 3.954 1.00 89.06 113 GLU A N 1
ATOM 800 C CA . GLU A 1 113 ? -1.744 5.953 2.525 1.00 89.06 113 GLU A CA 1
ATOM 801 C C . GLU A 1 113 ? -1.516 4.577 1.904 1.00 89.06 113 GLU A C 1
ATOM 803 O O . GLU A 1 113 ? -0.838 3.712 2.460 1.00 89.06 113 GLU A O 1
ATOM 808 N N . VAL A 1 114 ? -2.098 4.381 0.729 1.00 87.69 114 VAL A N 1
ATOM 809 C CA . VAL A 1 114 ? -1.876 3.192 -0.088 1.00 87.69 114 VAL A CA 1
ATOM 810 C C . VAL A 1 114 ? -1.183 3.682 -1.346 1.00 87.69 114 VAL A C 1
ATOM 812 O O . VAL A 1 114 ? -1.806 4.368 -2.162 1.00 87.69 114 VAL A O 1
ATOM 815 N N . GLY A 1 115 ? 0.104 3.366 -1.459 1.00 81.75 115 GLY A N 1
ATOM 816 C CA . GLY A 1 115 ? 0.916 3.720 -2.619 1.00 81.75 115 GLY A CA 1
ATOM 817 C C . GLY A 1 115 ? 0.536 2.898 -3.846 1.00 81.75 115 GLY A C 1
ATOM 818 O O . GLY A 1 115 ? 0.453 3.430 -4.943 1.00 81.75 115 GLY A O 1
ATOM 819 N N . CYS A 1 116 ? 0.215 1.618 -3.646 1.00 84.75 116 CYS A N 1
ATOM 820 C CA . CYS A 1 116 ? -0.115 0.647 -4.692 1.00 84.75 116 CYS A CA 1
ATOM 821 C C . CYS A 1 116 ? -1.243 -0.237 -4.160 1.00 84.75 116 CYS A C 1
ATOM 823 O O . CYS A 1 116 ? -1.038 -0.948 -3.180 1.00 84.75 116 CYS A O 1
ATOM 825 N N . GLY A 1 117 ? -2.440 -0.149 -4.738 1.00 85.12 117 GLY A N 1
ATOM 826 C CA . GLY A 1 117 ? -3.574 -1.005 -4.390 1.00 85.12 117 GLY A CA 1
ATOM 827 C C . GLY A 1 117 ? -4.169 -1.660 -5.630 1.00 85.12 117 GLY A C 1
ATOM 828 O O . GLY A 1 117 ? -4.393 -0.980 -6.636 1.00 85.12 117 GLY A O 1
ATOM 829 N N . THR A 1 118 ? -4.442 -2.960 -5.555 1.00 85.69 118 THR A N 1
ATOM 830 C CA . THR A 1 118 ? -5.180 -3.716 -6.578 1.00 85.69 118 THR A CA 1
ATOM 831 C C . THR A 1 118 ? -6.688 -3.464 -6.479 1.00 85.69 118 THR A C 1
ATOM 833 O O . THR A 1 118 ? -7.171 -2.922 -5.486 1.00 85.69 118 THR A O 1
ATOM 836 N N . ASP A 1 119 ? -7.464 -3.875 -7.487 1.00 86.38 119 ASP A N 1
ATOM 837 C CA . ASP A 1 119 ? -8.933 -3.797 -7.414 1.00 86.38 119 ASP A CA 1
ATOM 838 C C . ASP A 1 119 ? -9.480 -4.567 -6.206 1.00 86.38 119 ASP A C 1
ATOM 840 O O . ASP A 1 119 ? -10.328 -4.050 -5.485 1.00 86.38 119 ASP A O 1
ATOM 844 N N . GLU A 1 120 ? -8.925 -5.750 -5.934 1.00 87.25 120 GLU A N 1
ATOM 845 C CA . GLU A 1 120 ? -9.254 -6.566 -4.762 1.00 87.25 120 GLU A CA 1
ATOM 846 C C . GLU A 1 120 ? -9.024 -5.791 -3.463 1.00 87.25 120 GLU A C 1
ATOM 848 O O . GLU A 1 120 ? -9.900 -5.762 -2.598 1.00 87.25 120 GLU A O 1
ATOM 853 N N . TRP A 1 121 ? -7.892 -5.086 -3.350 1.00 89.38 121 TRP A N 1
ATOM 854 C CA . TRP A 1 121 ? -7.649 -4.190 -2.228 1.00 89.38 121 TRP A CA 1
ATOM 855 C C . TRP A 1 121 ? -8.698 -3.083 -2.154 1.00 89.38 121 TRP A C 1
ATOM 857 O O . TRP A 1 121 ? -9.128 -2.748 -1.061 1.00 89.38 121 TRP A O 1
ATOM 867 N N . TRP A 1 122 ? -9.147 -2.492 -3.260 1.00 87.62 122 TRP A N 1
ATOM 868 C CA . TRP A 1 122 ? -10.129 -1.402 -3.212 1.00 87.62 122 TRP A CA 1
ATOM 869 C C . TRP A 1 122 ? -11.554 -1.860 -2.896 1.00 87.62 122 TRP A C 1
ATOM 871 O O . TRP A 1 122 ? -12.298 -1.092 -2.286 1.00 87.62 122 TRP A O 1
ATOM 881 N N . THR A 1 123 ? -11.919 -3.090 -3.261 1.00 89.06 123 THR A N 1
ATOM 882 C CA . THR A 1 123 ? -13.270 -3.641 -3.062 1.00 89.06 123 THR A CA 1
ATOM 883 C C . THR A 1 123 ? -13.448 -4.461 -1.786 1.00 89.06 123 THR A C 1
ATOM 885 O O . THR A 1 123 ? -14.588 -4.769 -1.445 1.00 89.06 123 THR A O 1
ATOM 888 N N . ALA A 1 124 ? -12.354 -4.838 -1.117 1.00 84.31 124 ALA A N 1
ATOM 889 C CA . ALA A 1 124 ? -12.377 -5.582 0.146 1.00 84.31 124 ALA A CA 1
ATOM 890 C C . ALA A 1 124 ? -12.905 -4.775 1.341 1.00 84.31 124 ALA A C 1
ATOM 892 O O . ALA A 1 124 ? -12.695 -3.537 1.367 1.00 84.31 124 ALA A O 1
#

Radius of gyration: 16.55 Å; Cα contacts (8 Å, |Δi|>4): 206; chains: 1; bounding box: 38×33×46 Å

Solvent-accessible surface area (backbone atoms only — not comparable to full-atom values): 7543 Å² total; per-residue (Å²): 129,85,75,79,68,72,44,37,51,57,88,90,69,75,84,73,92,76,86,69,96,72,87,54,73,42,78,82,21,47,27,80,76,43,42,63,42,66,47,69,50,100,87,67,51,76,41,80,74,45,83,73,48,78,55,60,29,22,22,38,34,40,36,52,30,70,82,23,91,75,29,71,76,92,61,99,62,93,68,78,67,76,64,50,73,50,75,45,60,54,92,53,66,49,55,67,60,50,46,58,57,52,47,34,38,74,68,37,35,22,50,68,50,42,25,5,31,32,71,67,56,72,74,83

Foldseek 3Di:
DPAFDQFDWDPPDDPDPDDDPPPPVLQVQDDPPFDFDWDQDPVRDTDG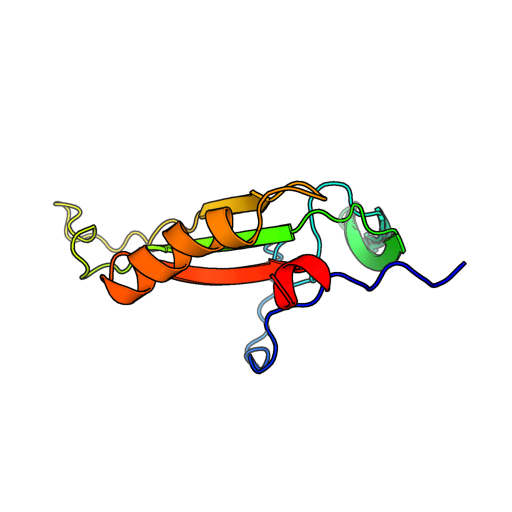DGGDHHQQKWKKKKFFQCPAPQHDDPDPDDDHGDMDMDIDHHPPPLVVVVPVQVVCVVRRGTHMIISTHGPVNVVD

Secondary structure (DSSP, 8-state):
----PPPBPPTTPPPPS-------TTTTTPPTT-EEEEEE-TTS-EEEEEEEE--S-EEEEEEE-TTSTT---SS-S-PPP--EEEEEPTTS-HHHHHHHHHHHHHTTSEEEEEEEB-HHHHH-